Protein 5YIU (pdb70)

InterPro domains:
  IPR011681 GcrA cell cycle regulator [PF07750] (1-160)

Secondary structure (DSSP, 8-state):
---PPP--HHHHHHHHHHHHHT--HHHHHHHH-S--HHHHHHHHHHHT-

Nearest PDB structures (foldseek):
  5yiu-assembly1_A  TM=1.021E+00  e=1.051E-07  Caulobacter vibrioides NA1000
  5yiw-assembly1_A  TM=9.981E-01  e=8.543E-06  Caulobacter vibrioides NA1000
  5yiv-assembly3_C  TM=9.863E-01  e=9.141E-06  Caulobacter vibrioides NA1000
  5yiv-assembly4_D  TM=9.828E-01  e=1.681E-05  Caulobacter vibrioides NA1000
  3osg-assembly2_D  TM=6.640E-01  e=6.028E-01  Tr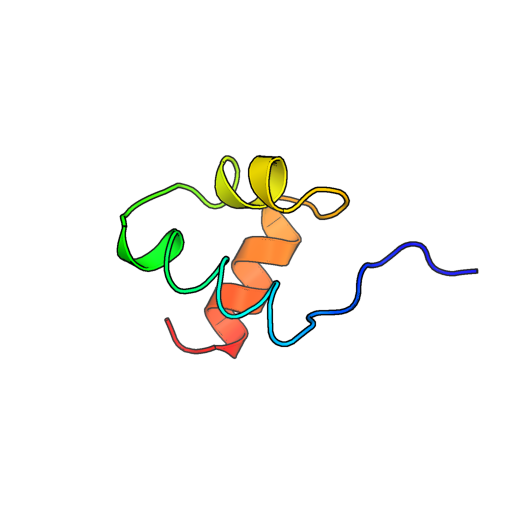ichomonas vaginalis

Structure (mmCIF, N/CA/C/O backbone):
data_5YIU
#
_entry.id   5YIU
#
_cell.length_a   30.410
_cell.length_b   37.100
_cell.length_c   40.800
_cell.angle_alpha   90.00
_cell.angle_beta   90.00
_cell.angle_gamma   90.00
#
_symmetry.space_group_name_H-M   'P 21 21 21'
#
loop_
_entity.id
_entity.type
_entity.pdbx_description
1 polymer 'Cell cycle regulatory protein GcrA'
2 water water
#
loop_
_atom_site.group_PDB
_atom_site.id
_atom_site.type_symbol
_atom_site.label_atom_id
_atom_site.label_alt_id
_atom_site.label_comp_id
_atom_site.label_asym_id
_atom_site.label_entity_id
_atom_site.label_seq_id
_atom_site.pdbx_PDB_ins_code
_atom_site.Cartn_x
_atom_site.Cartn_y
_atom_site.Cartn_z
_atom_site.occupancy
_atom_site.B_iso_or_equiv
_atom_site.auth_seq_id
_atom_site.auth_comp_id
_atom_site.auth_asym_id
_atom_site.auth_atom_id
_atom_site.pdbx_PDB_model_num
ATOM 1 N N . GLY A 1 1 ? 11.769 -9.198 43.947 1.00 15.94 -3 GLY A N 1
ATOM 2 C CA . GLY A 1 1 ? 13.013 -8.915 43.257 1.00 10.46 -3 GLY A CA 1
ATOM 3 C C . GLY A 1 1 ? 12.863 -7.757 42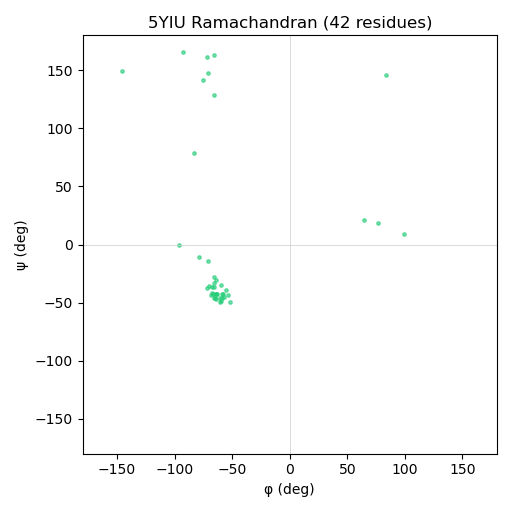.289 1.00 12.27 -3 GLY A C 1
ATOM 4 O O . GLY A 1 1 ? 11.746 -7.349 41.970 1.00 14.44 -3 GLY A O 1
ATO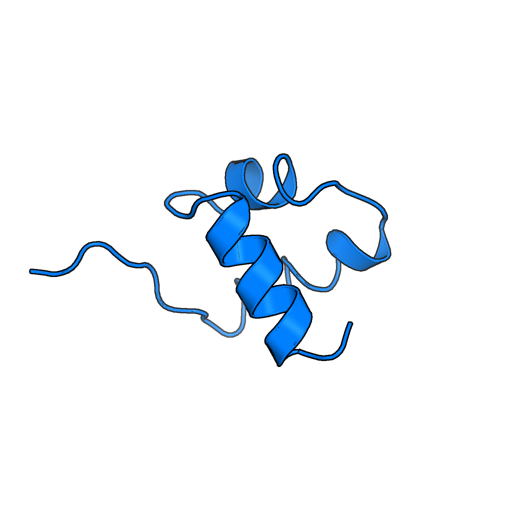M 5 N N . ALA A 1 2 ? 13.987 -7.229 41.817 1.00 10.83 -2 ALA A N 1
ATOM 6 C CA . ALA A 1 2 ? 13.981 -6.169 40.808 1.00 11.49 -2 ALA A CA 1
ATOM 7 C C . ALA A 1 2 ? 13.645 -6.720 39.416 1.00 10.60 -2 ALA A C 1
ATOM 8 O O . ALA A 1 2 ? 14.0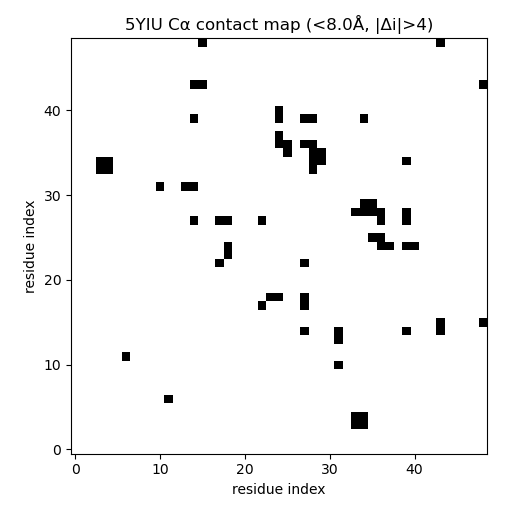90 -7.803 39.046 1.00 11.33 -2 ALA A O 1
ATOM 10 N N . MET A 1 3 ? 12.873 -5.957 38.653 1.00 9.50 -1 MET A N 1
ATOM 11 C CA . MET A 1 3 ? 12.461 -6.345 37.302 1.00 10.27 -1 MET A CA 1
ATOM 12 C C . MET A 1 3 ? 13.326 -5.769 36.176 1.00 10.23 -1 MET A C 1
ATOM 13 O O . MET A 1 3 ? 13.066 -6.039 35.004 1.00 10.61 -1 MET A O 1
ATOM 18 N N . ASP A 1 4 ? 14.339 -4.978 36.515 1.00 10.96 0 ASP A N 1
ATOM 19 C CA . ASP A 1 4 ? 15.187 -4.373 35.486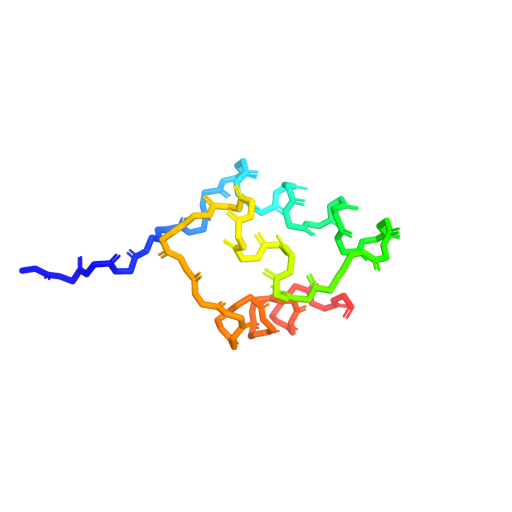 1.00 9.65 0 ASP A CA 1
ATOM 20 C C . ASP A 1 4 ? 15.989 -5.429 34.725 1.00 9.93 0 ASP A C 1
ATOM 21 O O . ASP A 1 4 ? 16.656 -6.260 35.331 1.00 11.01 0 ASP A O 1
ATOM 26 N N . MET A 1 5 ? 15.917 -5.380 33.397 1.00 9.58 1 MET A N 1
ATOM 27 C CA A MET A 1 5 ? 16.644 -6.316 32.536 0.53 9.36 1 MET A CA 1
ATOM 28 C CA B MET A 1 5 ? 16.643 -6.321 32.555 0.47 9.38 1 MET A CA 1
ATOM 29 C C . MET A 1 5 ? 18.126 -5.983 32.503 1.00 9.25 1 MET A C 1
ATOM 30 O O . MET A 1 5 ? 18.502 -4.819 32.446 1.00 11.07 1 MET A O 1
ATOM 39 N N . SER A 1 6 ? 18.976 -7.000 32.527 1.00 9.20 2 SER A N 1
ATOM 40 C CA A SER A 1 6 ? 20.394 -6.732 32.381 0.43 7.07 2 SER A CA 1
ATOM 41 C CA B SER A 1 6 ? 20.410 -6.813 32.353 0.57 7.08 2 SER A CA 1
ATOM 42 C C . SER A 1 6 ? 20.719 -6.367 30.934 1.00 8.11 2 SER A C 1
ATOM 43 O O . SER A 1 6 ? 20.053 -6.807 29.987 1.00 8.14 2 SER 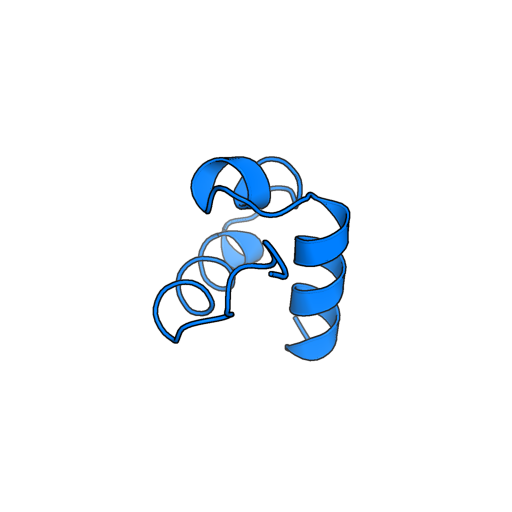A O 1
ATOM 48 N N . TRP A 1 7 ? 21.727 -5.520 30.782 1.00 7.74 3 TRP A N 1
ATOM 49 C CA . TRP A 1 7 ? 22.211 -5.144 29.467 1.00 8.42 3 TRP A CA 1
ATOM 50 C C . TRP A 1 7 ? 23.181 -6.215 29.002 1.00 9.89 3 TRP A C 1
ATOM 51 O O . TRP A 1 7 ? 24.397 -6.064 29.095 1.00 10.51 3 TRP A O 1
ATOM 62 N N . THR A 1 8 ? 22.618 -7.319 28.528 1.00 7.55 4 THR A N 1
ATOM 63 C CA . THR A 1 8 ? 23.399 -8.418 27.975 1.00 10.01 4 THR A CA 1
ATOM 64 C C . THR A 1 8 ? 24.110 -7.972 26.705 1.00 9.99 4 THR A C 1
ATOM 65 O O . THR A 1 8 ? 23.748 -6.965 26.107 1.00 9.38 4 THR A O 1
ATOM 69 N N . ASP A 1 9 ? 25.114 -8.726 26.281 1.00 12.10 5 ASP A N 1
ATOM 70 C CA . ASP A 1 9 ? 25.818 -8.404 25.049 1.00 11.36 5 ASP A CA 1
ATOM 71 C C . ASP A 1 9 ? 24.849 -8.297 23.881 1.00 10.43 5 ASP A C 1
ATOM 72 O O . ASP A 1 9 ? 24.992 -7.414 23.036 1.00 11.23 5 ASP A O 1
ATOM 77 N N . GLU A 1 10 ? 23.853 -9.174 23.831 1.00 11.25 6 GLU A N 1
ATOM 78 C CA . GLU A 1 10 ? 22.901 -9.126 22.732 1.00 12.32 6 GLU A CA 1
ATOM 79 C C . GLU A 1 10 ? 22.034 -7.869 22.778 1.00 10.83 6 GLU A C 1
ATOM 80 O O . GLU A 1 10 ? 21.758 -7.255 21.755 1.00 11.08 6 GLU A O 1
ATOM 86 N N . ARG A 1 11 ? 21.586 -7.490 23.967 1.00 9.89 7 ARG A N 1
ATOM 87 C CA . ARG A 1 11 ? 20.727 -6.325 24.084 1.00 9.44 7 ARG A CA 1
ATOM 88 C C . ARG A 1 11 ? 21.492 -5.049 23.747 1.00 8.60 7 ARG A C 1
ATOM 89 O O . ARG A 1 11 ? 20.963 -4.156 23.092 1.00 8.63 7 ARG A O 1
ATOM 97 N N . VAL A 1 12 ? 22.759 -5.002 24.142 1.00 8.17 8 VAL A N 1
ATOM 98 C CA . VAL A 1 12 ? 23.624 -3.875 23.812 1.00 9.43 8 VAL A CA 1
ATOM 99 C C . VAL A 1 12 ? 23.868 -3.804 22.304 1.00 9.68 8 VAL A C 1
ATOM 100 O O . VAL A 1 12 ? 23.771 -2.738 21.710 1.00 9.97 8 VAL A O 1
ATOM 104 N N . SER A 1 13 ? 24.176 -4.937 21.689 1.00 8.82 9 SER A N 1
ATOM 105 C CA A SER A 1 13 ? 24.391 -5.010 20.247 0.43 10.13 9 SER A CA 1
ATOM 106 C CA B SER A 1 13 ? 24.410 -4.971 20.251 0.57 10.06 9 SER A CA 1
ATOM 107 C C . SER A 1 13 ? 23.175 -4.523 19.478 1.00 9.22 9 SER A C 1
ATOM 108 O O . SER A 1 13 ? 23.287 -3.754 18.516 1.00 10.15 9 SER A O 1
ATOM 113 N N . THR A 1 14 ? 22.009 -4.987 19.895 1.00 9.10 10 THR A N 1
ATOM 114 C CA . THR A 1 14 ? 20.757 -4.589 19.274 1.00 10.65 10 THR A CA 1
ATOM 115 C C . THR A 1 14 ? 20.490 -3.093 19.445 1.00 9.00 10 THR A C 1
ATOM 116 O O . THR A 1 14 ? 20.124 -2.400 18.493 1.00 10.43 10 THR A O 1
ATOM 120 N N . LEU A 1 15 ? 20.671 -2.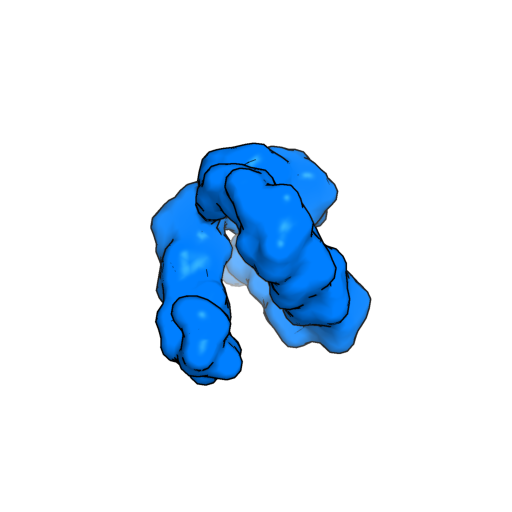587 20.660 1.00 8.85 11 LEU A N 1
ATOM 121 C CA . LEU A 1 15 ? 20.450 -1.169 20.910 1.00 8.15 11 LEU A CA 1
ATOM 122 C C . LEU A 1 15 ? 21.353 -0.326 20.025 1.00 9.29 11 LEU A C 1
ATOM 123 O O . LEU A 1 15 ? 20.910 0.656 19.411 1.00 7.68 11 LEU A O 1
ATOM 128 N N . LYS A 1 16 ? 22.624 -0.706 19.973 1.00 7.95 12 LYS A N 1
ATOM 129 C CA . LYS A 1 16 ? 23.610 0.038 19.206 1.00 8.96 12 LYS A CA 1
ATOM 130 C C . LYS A 1 16 ? 23.247 0.079 17.722 1.00 8.10 12 LYS A C 1
ATOM 131 O O . LYS A 1 16 ? 23.227 1.156 17.118 1.00 8.15 12 LYS A O 1
ATOM 137 N N . LYS A 1 17 ? 22.939 -1.076 17.138 1.00 7.68 13 LYS A N 1
ATOM 138 C CA A LYS A 1 17 ? 22.583 -1.144 15.723 0.44 9.19 13 LYS A CA 1
ATOM 139 C CA B LYS A 1 17 ? 22.583 -1.143 15.723 0.56 9.18 13 LYS A CA 1
ATOM 140 C C . LYS A 1 17 ? 21.346 -0.310 15.413 1.00 7.68 13 LYS A C 1
ATOM 141 O O . LYS A 1 17 ? 21.335 0.475 14.465 1.00 7.63 13 LYS A O 1
ATOM 149 N N . LEU A 1 18 ? 20.307 -0.474 16.219 1.00 7.93 14 LEU A N 1
ATOM 150 C CA . LEU A 1 18 ? 19.057 0.241 15.998 1.00 7.96 14 LEU A CA 1
ATOM 151 C C . LEU A 1 18 ? 19.209 1.745 16.195 1.00 7.53 14 LEU A C 1
ATOM 152 O O . LEU A 1 18 ? 18.605 2.546 15.472 1.00 7.95 14 LEU A O 1
ATOM 157 N N . TRP A 1 19 ? 20.020 2.134 17.166 1.00 7.65 15 TRP A N 1
ATOM 158 C CA . TRP A 1 19 ? 20.269 3.553 17.378 1.00 8.84 15 TRP A CA 1
ATOM 159 C C . TRP A 1 19 ? 20.993 4.146 16.169 1.00 9.11 15 TRP A C 1
ATOM 160 O O . TRP A 1 19 ? 20.619 5.212 15.674 1.00 8.71 15 TRP A O 1
ATOM 171 N N . LEU A 1 20 ? 22.022 3.450 15.689 1.00 7.23 16 LEU A N 1
ATOM 172 C CA . LEU A 1 20 ? 22.743 3.892 14.499 1.00 8.02 16 LEU A CA 1
ATOM 173 C C . LEU A 1 20 ? 21.843 3.888 13.263 1.00 9.36 16 LEU A C 1
ATOM 174 O O . LEU A 1 20 ? 22.037 4.700 12.367 1.00 8.56 16 LEU A O 1
ATOM 179 N N . ASP A 1 21 ? 20.864 2.982 13.231 1.00 7.02 17 ASP A N 1
ATOM 180 C CA . ASP A 1 21 ? 19.890 2.921 12.138 1.00 9.19 17 ASP A CA 1
ATOM 181 C C . ASP A 1 21 ? 18.910 4.089 12.151 1.00 10.92 17 ASP A C 1
ATOM 182 O O . ASP A 1 21 ? 18.194 4.311 11.173 1.00 13.07 17 ASP A O 1
ATOM 187 N N . GLY A 1 22 ? 18.852 4.819 13.258 1.00 8.57 18 GLY A N 1
ATOM 188 C CA . GLY A 1 22 ? 17.982 5.976 13.359 1.00 9.03 18 GLY A CA 1
ATOM 189 C C . GLY A 1 22 ? 16.669 5.733 14.080 1.00 10.76 18 GLY A C 1
ATOM 190 O O . GLY A 1 22 ? 15.797 6.593 14.075 1.00 12.95 18 GLY A O 1
ATOM 191 N N . LEU A 1 23 ? 16.508 4.571 14.704 1.00 9.31 19 LEU A N 1
ATOM 192 C CA . LEU A 1 23 ? 15.287 4.319 15.473 1.00 10.99 19 LEU A CA 1
ATOM 193 C C . LEU A 1 23 ? 15.251 5.151 16.752 1.00 11.44 19 LEU A C 1
ATOM 194 O O . LEU A 1 23 ? 16.283 5.446 17.349 1.00 9.66 19 LEU A O 1
ATOM 199 N N . SER A 1 24 ? 14.049 5.540 17.155 1.00 9.39 20 SER A N 1
ATOM 200 C CA . SER A 1 24 ? 13.851 6.305 18.374 1.00 8.86 20 SER A CA 1
ATOM 201 C C . SER A 1 24 ? 14.082 5.440 19.602 1.00 9.13 20 SER A C 1
ATOM 202 O O . SER A 1 24 ? 14.038 4.207 19.536 1.00 9.00 20 SER A O 1
ATOM 205 N N . ALA A 1 25 ? 14.313 6.099 20.729 1.00 8.11 21 ALA A N 1
ATOM 206 C CA . ALA A 1 25 ? 14.440 5.374 21.982 1.00 9.11 21 ALA A CA 1
ATOM 207 C C . ALA A 1 25 ? 13.167 4.587 22.304 1.00 8.87 21 ALA A C 1
ATOM 208 O O . ALA A 1 25 ? 13.229 3.504 22.881 1.00 9.50 21 ALA A O 1
ATOM 210 N N . SER A 1 26 ? 12.017 5.147 21.932 1.00 11.00 22 SER A N 1
ATOM 211 C CA A SER A 1 26 ? 10.741 4.473 22.130 0.36 11.92 22 SER A CA 1
ATOM 212 C CA B SER A 1 26 ? 10.731 4.475 22.111 0.64 11.93 22 SER A CA 1
ATOM 213 C C . SER A 1 26 ? 10.671 3.177 21.327 1.00 10.78 22 SER A C 1
ATOM 214 O O . SER A 1 26 ? 10.289 2.139 21.858 1.00 12.65 22 SER A O 1
ATOM 219 N N . GLN A 1 27 ? 11.046 3.249 20.053 1.00 11.87 23 GLN A N 1
ATOM 220 C CA . GLN A 1 27 ? 11.000 2.073 19.191 1.00 11.52 23 GLN A CA 1
ATOM 221 C C . GLN A 1 27 ? 11.962 1.017 19.688 1.00 10.73 23 GLN A C 1
ATOM 222 O O . GLN A 1 27 ? 11.643 -0.167 19.708 1.00 12.21 23 GLN A O 1
ATOM 228 N N . ILE A 1 28 ? 13.152 1.450 20.084 1.00 8.96 24 ILE A N 1
ATOM 229 C CA . ILE A 1 28 ? 14.152 0.512 20.582 1.00 9.27 24 ILE A CA 1
ATOM 230 C C . ILE A 1 28 ? 13.691 -0.170 21.869 1.00 9.24 24 ILE A C 1
ATOM 231 O O . ILE A 1 28 ? 13.852 -1.376 22.027 1.00 9.01 24 ILE A O 1
ATOM 236 N N . ALA A 1 29 ? 13.100 0.601 22.778 1.00 9.25 25 ALA A N 1
ATOM 237 C CA . ALA A 1 29 ? 12.562 0.026 24.007 1.00 10.96 25 ALA A CA 1
ATOM 238 C C . ALA A 1 29 ? 11.514 -1.037 23.688 1.00 9.85 25 ALA A C 1
ATOM 239 O O . ALA A 1 29 ? 11.488 -2.109 24.308 1.00 10.95 25 ALA A O 1
ATOM 241 N N . LYS A 1 30 ? 10.655 -0.733 22.716 1.00 10.95 26 LYS A N 1
ATOM 242 C CA . LYS A 1 30 ? 9.589 -1.651 22.330 1.00 14.73 26 LYS A CA 1
ATOM 243 C C . LYS A 1 30 ? 10.174 -2.949 21.776 1.00 13.38 26 LYS A C 1
ATOM 244 O O . LYS A 1 30 ? 9.712 -4.041 22.105 1.00 16.09 26 LYS A O 1
ATOM 250 N N . GLN A 1 31 ? 11.200 -2.834 20.944 1.00 11.91 27 GLN A N 1
ATOM 251 C CA . GLN A 1 31 ? 11.811 -4.026 20.359 1.00 12.69 27 GLN A CA 1
ATOM 252 C C . GLN A 1 31 ? 12.623 -4.857 21.360 1.00 13.07 27 GLN A C 1
ATOM 253 O O . GLN A 1 31 ? 12.608 -6.080 21.311 1.00 14.95 27 GLN A O 1
ATOM 259 N N . LEU A 1 32 ? 13.321 -4.203 22.280 1.00 11.18 28 LEU A N 1
ATOM 260 C CA . LEU A 1 32 ? 14.070 -4.922 23.304 1.00 11.80 28 LEU A CA 1
ATOM 261 C C . LEU A 1 32 ? 13.137 -5.621 24.282 1.00 11.95 28 LEU A C 1
ATOM 262 O O . LEU A 1 32 ? 13.364 -6.770 24.662 1.00 14.26 28 LEU A O 1
ATOM 267 N N . GLY A 1 33 ? 12.092 -4.913 24.692 1.00 11.49 29 GLY A N 1
ATOM 268 C CA . GLY A 1 33 ? 11.137 -5.444 25.648 1.00 12.88 29 GLY A CA 1
ATOM 269 C C . GLY A 1 33 ? 11.597 -5.285 27.084 1.00 9.13 29 GLY A C 1
ATOM 270 O O . GLY A 1 33 ? 12.795 -5.356 27.369 1.00 11.94 29 GLY A O 1
ATOM 271 N N . GLY A 1 34 ? 10.645 -5.068 27.990 1.00 11.25 30 GLY A N 1
ATOM 272 C CA . GLY A 1 34 ? 10.937 -5.001 29.411 1.00 13.02 30 GLY A CA 1
ATOM 273 C C . GLY A 1 34 ? 11.829 -3.854 29.862 1.00 12.48 30 GLY A C 1
ATOM 274 O O . GLY A 1 34 ? 12.438 -3.920 30.921 1.00 12.30 30 GLY A O 1
ATOM 275 N N . VAL A 1 35 ? 11.913 -2.802 29.058 1.00 11.41 31 VAL A N 1
ATOM 276 C CA . VAL A 1 35 ? 12.737 -1.645 29.393 1.00 13.50 31 VAL A CA 1
ATOM 277 C C . VAL A 1 35 ? 12.026 -0.407 28.853 1.00 9.79 31 VAL A C 1
ATOM 278 O O . VAL A 1 35 ? 11.297 -0.490 27.861 1.00 12.12 31 VAL A O 1
ATOM 282 N N . THR A 1 36 ? 12.195 0.731 29.520 1.00 10.61 32 THR A N 1
ATOM 283 C CA . THR A 1 36 ? 11.517 1.950 29.095 1.00 10.60 32 THR A CA 1
ATOM 284 C C . THR A 1 36 ? 12.349 2.805 28.159 1.00 9.40 32 THR A C 1
ATOM 285 O O . THR A 1 36 ? 13.562 2.641 28.030 1.00 8.70 32 THR A O 1
ATOM 289 N N . ARG A 1 37 ? 11.665 3.743 27.520 1.00 8.57 33 ARG A N 1
ATOM 290 C CA . ARG A 1 37 ? 12.285 4.733 26.664 1.00 10.09 33 ARG A CA 1
ATOM 291 C C . ARG A 1 37 ? 13.429 5.464 27.375 1.00 8.68 33 ARG A C 1
ATOM 292 O O . ARG A 1 37 ? 14.545 5.566 26.852 1.00 8.57 33 ARG A O 1
ATOM 300 N N . ASN A 1 38 ? 13.167 5.956 28.579 1.00 7.52 34 ASN A N 1
ATOM 301 C CA . ASN A 1 38 ? 14.188 6.703 29.294 1.00 7.96 34 ASN A CA 1
ATOM 302 C C . ASN A 1 38 ? 15.384 5.849 29.688 1.00 8.50 34 ASN A C 1
ATOM 303 O O . ASN A 1 38 ? 16.513 6.339 29.714 1.00 8.14 34 ASN A O 1
ATOM 308 N N . ALA A 1 39 ? 15.149 4.569 29.980 1.00 7.57 35 ALA A N 1
ATOM 309 C CA . ALA A 1 39 ? 16.259 3.697 30.330 1.00 6.68 35 ALA A CA 1
ATOM 310 C C . ALA A 1 39 ? 17.136 3.429 29.098 1.00 7.86 35 ALA A C 1
ATOM 311 O O . ALA A 1 39 ? 18.367 3.355 29.204 1.00 7.85 35 ALA A O 1
ATOM 313 N N . VAL A 1 40 ? 16.510 3.319 27.926 1.00 7.08 36 VAL A N 1
ATOM 314 C CA . VAL A 1 40 ? 17.263 3.211 26.681 1.00 7.31 36 VAL A CA 1
ATOM 315 C C . VAL A 1 40 ? 18.131 4.457 26.468 1.00 7.61 36 VAL A C 1
ATOM 316 O O . VAL A 1 40 ? 19.310 4.358 26.135 1.00 7.41 36 VAL A O 1
ATOM 320 N N . ILE A 1 41 ? 17.545 5.636 26.673 1.00 7.69 37 ILE A N 1
ATOM 321 C CA . ILE A 1 41 ? 18.306 6.877 26.541 1.00 8.73 37 ILE A CA 1
ATOM 322 C C . ILE A 1 41 ? 19.519 6.888 27.473 1.00 7.51 37 ILE A C 1
ATOM 323 O O . ILE A 1 41 ? 20.633 7.215 27.059 1.00 7.22 37 ILE A O 1
ATOM 328 N N . GLY A 1 42 ? 19.318 6.491 28.724 1.00 7.96 38 GLY A N 1
ATOM 329 C CA . GLY A 1 42 ? 20.431 6.431 29.645 1.00 7.96 38 GLY A CA 1
ATOM 330 C C . GLY A 1 42 ? 21.546 5.522 29.163 1.00 7.26 38 GLY A C 1
ATOM 331 O O . GLY A 1 42 ? 22.735 5.844 29.307 1.00 8.51 38 GLY A O 1
ATOM 332 N N . LYS A 1 43 ? 21.180 4.365 28.621 1.00 7.44 39 LYS A N 1
ATOM 333 C CA . LYS A 1 43 ? 22.177 3.428 28.113 1.00 7.61 39 LYS A CA 1
ATOM 334 C C . LYS A 1 43 ? 22.917 3.979 26.894 1.00 6.62 39 LYS A C 1
ATOM 335 O O . LYS A 1 43 ? 24.131 3.817 26.787 1.00 8.64 39 LYS A O 1
ATOM 341 N N . VAL A 1 44 ? 22.189 4.604 25.967 1.00 7.18 40 VAL A N 1
ATOM 342 C CA . VAL A 1 44 ? 22.814 5.294 24.835 1.00 8.41 40 VAL A CA 1
ATOM 343 C C . VAL A 1 44 ? 23.847 6.302 25.338 1.00 8.73 40 VAL A C 1
ATOM 344 O O . VAL A 1 44 ? 24.964 6.388 24.813 1.00 10.04 40 VAL A O 1
ATOM 348 N N . HIS A 1 45 ? 23.477 7.042 26.371 1.00 9.41 41 HIS A N 1
ATOM 349 C CA . HIS A 1 45 ? 24.402 7.966 26.992 1.00 8.77 41 HIS A CA 1
ATOM 350 C C . HIS A 1 45 ? 25.651 7.273 27.539 1.00 10.07 41 HIS A C 1
ATOM 351 O O . HIS A 1 45 ? 26.774 7.703 27.281 1.00 11.07 41 HIS A O 1
ATOM 358 N N . ARG A 1 46 ? 25.469 6.196 28.293 1.00 9.72 42 ARG A N 1
ATOM 359 C CA . ARG A 1 46 ? 26.625 5.498 28.867 1.00 10.20 42 ARG A CA 1
ATOM 360 C C . ARG A 1 46 ? 27.530 4.851 27.814 1.00 12.12 42 ARG A C 1
ATOM 361 O O . ARG A 1 46 ? 28.736 4.704 28.025 1.00 12.21 42 ARG A O 1
ATOM 369 N N . LEU A 1 47 ? 26.950 4.481 26.675 1.00 9.99 43 LEU A N 1
ATOM 370 C CA . LEU A 1 47 ? 27.703 3.901 25.562 1.00 10.14 43 LEU A CA 1
ATOM 371 C C . LEU A 1 47 ? 28.451 4.952 24.740 1.00 12.24 43 LEU A C 1
ATOM 372 O O . LEU A 1 47 ? 29.280 4.607 23.887 1.00 15.05 43 LEU A O 1
ATOM 377 N N . GLY A 1 48 ? 28.152 6.223 24.980 1.00 10.96 44 GLY A N 1
ATOM 378 C CA . GLY A 1 48 ? 28.811 7.300 24.254 1.00 11.58 44 GLY A CA 1
ATOM 379 C C . GLY A 1 48 ? 28.319 7.523 22.835 1.00 12.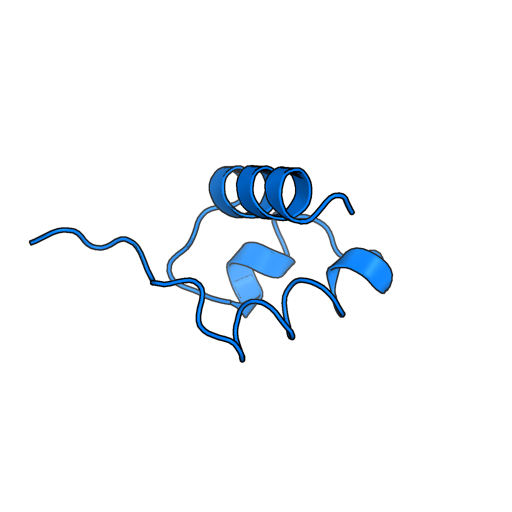69 44 GLY A C 1
ATOM 380 O O . GLY A 1 48 ? 28.997 8.173 22.036 1.00 12.62 44 GLY A O 1
ATOM 381 N N . LEU A 1 49 ? 27.132 7.012 22.523 1.00 13.35 45 LEU A N 1
ATOM 382 C CA . LEU A 1 49 ? 26.581 7.083 21.170 1.00 17.29 45 LEU A CA 1
ATOM 383 C C . LEU A 1 49 ? 25.945 8.433 20.850 1.00 22.92 45 LEU A C 1
ATOM 384 O O . LEU A 1 49 ? 25.303 9.046 21.693 1.00 23.46 45 LEU A O 1
#

Radius of gyration: 9.95 Å; Cα contacts (8 Å, |Δi|>4): 36; chains: 1; bounding box: 19×17×31 Å

Foldseek 3Di:
DDQADDCDPVLLVQLVVCVVVPDALQVSCVVSDSDHSVVSVVVCVVVVD

Solvent-accessible surface area: 3596 Å² total; per-residue (Å²): 126,96,172,131,103,79,63,65,128,135,41,34,49,44,0,103,130,29,84,121,102,63,37,52,6,61,94,0,9,173,106,24,29,58,33,90,127,108,43,0,69,23,30,9,148,157,68,69,76

Organism: Caulobacter vibrioides (strain NA1000 / CB15N) (NCBI:txid565050)

B-factor: mean 13.28, std 7.19, range [6.28, 61.9]

Sequence (49 aa):
GAMDMMSSWTDERVSSTLKKKLWLDGLSASSQIAKQLGGVTRNAVIGKVHRLGL